Protein AF-A0A925C3E6-F1 (afdb_monomer_lite)

pLDDT: mean 90.76, std 9.63, range [39.56, 98.12]

Radius of gyration: 25.18 Å; chains: 1; bounding box: 61×28×69 Å

Sequence (143 aa):
MQRRRKWFQVGRPLSPKTSVVFGVLSFVLPVLAWCVVSYVPFVWHPQILITEAGSVDYLQPGMRMDKAAFVQAAAEAKDQQKAEPEGVPTNPIYLPAPHEVITAFYTAFTTPPQSRDGQWLHESLWHSIQIIFWGFFISSLIG

Foldseek 3Di:
DDPPPPLPDPPDDDDPVSVVVVVVCVVVVVLVVLQCQFPPLVNHQQWWQWCFCWPPPPDDHRDIDGPVVLVVQQVVCVVVVTTGTDTDRGHPPVSHRPVVVVVVLVCLQPPDDPDPPDDRPVRVVVVVVVVVVVVVVVVVVPD

Secondary structure (DSSP, 8-state):
-----GGG-TTSPPPHHHHHHHHHHHHHHHHHHHHHHHH-TTTS--EEEEEE-TT-TT--TT-EEEHHHHHHHHHHHHHTTPPPPEEEEE--TTS--HHHHHHHHHHHHHS--SSTTPPPHHHHHHHHHHHHHHHHHHHHHH-

Structure (mmCIF, N/CA/C/O backbone):
data_AF-A0A925C3E6-F1
#
_entry.id   AF-A0A925C3E6-F1
#
loop_
_atom_site.group_PDB
_atom_site.id
_atom_site.type_symbol
_atom_site.label_atom_id
_atom_site.label_alt_id
_atom_site.label_comp_id
_atom_site.label_asym_id
_atom_site.label_entity_id
_atom_site.label_seq_id
_atom_site.pdbx_PDB_ins_code
_atom_site.Cartn_x
_atom_site.Cartn_y
_atom_site.Cartn_z
_atom_site.occupancy
_atom_site.B_iso_or_equiv
_atom_site.auth_seq_id
_atom_site.auth_comp_id
_atom_site.auth_asym_id
_atom_site.auth_atom_id
_atom_site.pdbx_PDB_model_num
ATOM 1 N N . MET A 1 1 ? -25.732 7.168 -39.045 1.00 39.56 1 MET A N 1
ATOM 2 C CA . MET A 1 1 ? -24.362 6.975 -39.579 1.00 39.56 1 MET A CA 1
ATOM 3 C C . MET A 1 1 ? -23.485 6.299 -38.524 1.00 39.56 1 MET A C 1
ATOM 5 O O . MET A 1 1 ? -23.082 6.938 -37.561 1.00 39.56 1 MET A O 1
ATOM 9 N N . GLN A 1 2 ? -23.241 4.991 -38.653 1.00 50.66 2 GLN A N 1
ATOM 10 C CA . GLN A 1 2 ? -22.430 4.216 -37.703 1.00 50.66 2 GLN A CA 1
ATOM 11 C C . GLN A 1 2 ? -20.934 4.497 -37.908 1.00 50.66 2 GLN A C 1
ATOM 13 O O . GLN A 1 2 ? -20.291 3.948 -38.802 1.00 50.66 2 GLN A O 1
ATOM 18 N N . ARG A 1 3 ? -20.353 5.336 -37.049 1.00 56.94 3 ARG A N 1
ATOM 19 C CA . ARG A 1 3 ? -18.902 5.541 -36.964 1.00 56.94 3 ARG A CA 1
ATOM 20 C C . ARG A 1 3 ? -18.277 4.311 -36.287 1.00 56.94 3 ARG A C 1
ATOM 22 O O . ARG A 1 3 ? -18.024 4.336 -35.086 1.00 56.94 3 ARG A O 1
ATOM 29 N N . ARG A 1 4 ? -18.080 3.203 -37.022 1.00 58.12 4 ARG A N 1
ATOM 30 C CA . ARG A 1 4 ? -17.388 2.006 -36.497 1.00 58.12 4 ARG A CA 1
ATOM 31 C C . ARG A 1 4 ? -16.015 2.431 -35.959 1.00 58.12 4 ARG A C 1
ATOM 33 O O . ARG A 1 4 ? -15.148 2.852 -36.727 1.00 58.12 4 ARG A O 1
ATOM 40 N N . ARG A 1 5 ? -15.827 2.384 -34.635 1.00 61.81 5 ARG A N 1
ATOM 41 C CA . ARG A 1 5 ? -14.558 2.737 -33.980 1.00 61.81 5 ARG A CA 1
ATOM 42 C C . ARG A 1 5 ? -13.482 1.767 -34.470 1.00 61.81 5 ARG A C 1
ATOM 44 O O . ARG A 1 5 ? -13.571 0.569 -34.231 1.00 61.81 5 ARG A O 1
ATOM 51 N N . LYS A 1 6 ? -12.461 2.292 -35.153 1.00 66.00 6 LYS A N 1
ATOM 52 C CA . LYS A 1 6 ? -11.328 1.548 -35.745 1.00 66.00 6 LYS A CA 1
ATOM 53 C C . LYS A 1 6 ? -10.386 0.901 -34.705 1.00 66.00 6 LYS A C 1
ATOM 55 O O . LYS A 1 6 ? -9.245 0.611 -35.025 1.00 66.00 6 LYS A O 1
ATOM 60 N N . TRP A 1 7 ? -10.815 0.757 -33.452 1.00 65.94 7 TRP A N 1
ATOM 61 C CA . TRP A 1 7 ? -9.940 0.445 -32.316 1.00 65.94 7 TRP A CA 1
ATOM 62 C C . TRP A 1 7 ? -9.666 -1.055 -32.169 1.00 65.94 7 TRP A C 1
ATOM 64 O O . TRP A 1 7 ? -8.634 -1.422 -31.632 1.00 65.94 7 TRP A O 1
ATOM 74 N N . PHE A 1 8 ? -10.555 -1.903 -32.693 1.00 70.19 8 PHE A N 1
ATOM 75 C CA . PHE A 1 8 ? -10.468 -3.365 -32.592 1.00 70.19 8 PHE A CA 1
ATOM 76 C C . PHE A 1 8 ? -10.478 -4.041 -33.974 1.00 70.19 8 PHE A C 1
ATOM 78 O O . PHE A 1 8 ? -11.055 -5.110 -34.152 1.00 70.19 8 PHE A O 1
ATOM 85 N N . GLN A 1 9 ? -9.899 -3.393 -34.993 1.00 75.69 9 GLN A N 1
ATOM 86 C CA . GLN A 1 9 ? -9.725 -4.026 -36.305 1.00 75.69 9 GLN A CA 1
ATOM 87 C C . GLN A 1 9 ? -8.489 -4.928 -36.275 1.00 75.69 9 GLN A C 1
ATOM 89 O O . GLN A 1 9 ? -7.366 -4.438 -36.194 1.00 75.69 9 GLN A O 1
ATOM 94 N N . VAL A 1 10 ? -8.710 -6.241 -36.355 1.00 72.38 10 VAL A N 1
ATOM 95 C CA . VAL A 1 10 ? -7.643 -7.246 -36.444 1.00 72.38 10 VAL A CA 1
ATOM 96 C C . VAL A 1 10 ? -6.795 -6.980 -37.696 1.00 72.38 10 VAL A C 1
ATOM 98 O O . VAL A 1 10 ? -7.337 -6.767 -38.780 1.00 72.38 10 VAL A O 1
ATOM 101 N N . GLY A 1 11 ? -5.468 -6.952 -37.543 1.00 74.88 11 GLY A N 1
ATOM 102 C CA . GLY A 1 11 ? -4.523 -6.799 -38.657 1.00 74.88 11 GLY A CA 1
ATOM 103 C C . GLY A 1 11 ? -4.253 -5.364 -39.132 1.00 74.88 11 GLY A C 1
ATOM 104 O O . GLY A 1 11 ? -3.595 -5.191 -40.155 1.00 74.88 11 GLY A O 1
ATOM 105 N N . ARG A 1 12 ? -4.723 -4.321 -38.427 1.00 74.31 12 ARG A N 1
ATOM 106 C CA . ARG A 1 12 ? -4.346 -2.923 -38.718 1.00 74.31 12 ARG A CA 1
ATOM 107 C C . ARG A 1 12 ? -3.615 -2.277 -37.540 1.00 74.31 12 ARG A C 1
ATOM 109 O O . ARG A 1 12 ? -4.076 -2.425 -36.409 1.00 74.31 12 ARG A O 1
ATOM 116 N N . PRO A 1 13 ? -2.526 -1.522 -37.782 1.00 76.06 13 PRO A N 1
ATOM 117 C CA . PRO A 1 13 ? -1.856 -0.789 -36.717 1.00 76.06 13 PRO A CA 1
ATOM 118 C C . PRO A 1 13 ? -2.801 0.262 -36.122 1.00 76.06 13 PRO A C 1
ATOM 120 O O . PRO A 1 13 ? -3.554 0.933 -36.837 1.00 76.06 13 PRO A O 1
ATOM 123 N N . LEU A 1 14 ? -2.766 0.397 -34.795 1.00 80.19 14 LEU A N 1
ATOM 124 C CA . LEU A 1 14 ? -3.487 1.450 -34.087 1.00 80.19 14 LEU A CA 1
ATOM 125 C C . LEU A 1 14 ? -2.947 2.820 -34.511 1.00 80.19 14 LEU A C 1
ATOM 127 O O . LEU A 1 14 ? -1.762 2.980 -34.796 1.00 80.19 14 LEU A O 1
ATOM 131 N N . SER A 1 15 ? -3.811 3.838 -34.523 1.00 84.69 15 SER A N 1
ATOM 132 C CA . SER A 1 15 ? -3.325 5.207 -34.720 1.00 84.69 15 SER A CA 1
ATOM 133 C C . SER A 1 15 ? -2.385 5.600 -33.565 1.00 84.69 15 SER A C 1
ATOM 135 O O . SER A 1 15 ? -2.642 5.168 -32.436 1.00 84.69 15 SER A O 1
ATOM 137 N N . PRO A 1 16 ? -1.358 6.446 -33.782 1.00 85.50 16 PRO A N 1
ATOM 138 C CA . PRO A 1 16 ? -0.391 6.802 -32.737 1.00 85.50 16 PRO A CA 1
ATOM 139 C C . PRO A 1 16 ? -1.046 7.292 -31.437 1.00 85.50 16 PRO A C 1
ATOM 141 O O . PRO A 1 16 ? -0.693 6.851 -30.348 1.00 85.50 16 PRO A O 1
ATOM 144 N N . LYS A 1 17 ? -2.094 8.121 -31.549 1.00 87.31 17 LYS A N 1
ATOM 145 C CA . LYS A 1 17 ? -2.867 8.617 -30.397 1.00 87.31 17 LYS A CA 1
ATOM 146 C C . LYS A 1 17 ? -3.561 7.487 -29.632 1.00 87.31 17 LYS A C 1
ATOM 148 O O . LYS A 1 17 ? -3.565 7.476 -28.409 1.00 87.31 17 LYS A O 1
ATOM 153 N N . THR A 1 18 ? -4.149 6.533 -30.353 1.00 87.38 18 THR A N 1
ATOM 154 C CA . THR A 1 18 ? -4.835 5.378 -29.760 1.00 87.38 18 THR A CA 1
ATOM 155 C C . THR A 1 18 ? -3.844 4.443 -29.070 1.00 87.38 18 THR A C 1
ATOM 157 O O . THR A 1 18 ? -4.129 3.982 -27.971 1.00 87.38 18 THR A O 1
ATOM 160 N N . SER A 1 19 ? -2.673 4.215 -29.671 1.00 87.50 19 SER A N 1
ATOM 161 C CA . SER A 1 19 ? -1.615 3.395 -29.071 1.00 87.50 19 SER A CA 1
ATOM 162 C C . SER A 1 19 ? -1.122 3.976 -27.746 1.00 87.50 19 SER A C 1
ATOM 164 O O . SER A 1 19 ? -0.992 3.237 -26.778 1.00 87.50 19 SER A O 1
ATOM 166 N N . VAL A 1 20 ? -0.907 5.296 -27.675 1.00 93.06 20 VAL A N 1
ATOM 167 C CA . VAL A 1 20 ? -0.523 5.968 -26.422 1.00 93.06 20 VAL A CA 1
ATOM 168 C C . VAL A 1 20 ? -1.617 5.827 -25.366 1.00 93.06 20 VAL A C 1
ATOM 170 O O . VAL A 1 20 ? -1.317 5.482 -24.231 1.00 93.06 20 VAL A O 1
ATOM 173 N N . VAL A 1 21 ? -2.888 6.030 -25.731 1.00 93.44 21 VAL A N 1
ATOM 174 C CA . VAL A 1 21 ? -4.011 5.873 -24.790 1.00 93.44 21 VAL A CA 1
ATOM 175 C C . VAL A 1 21 ? -4.075 4.453 -24.228 1.00 93.44 21 VAL A C 1
ATOM 177 O O . VAL A 1 21 ? -4.186 4.294 -23.017 1.00 93.44 21 VAL A O 1
ATOM 180 N N . PHE A 1 22 ? -3.975 3.424 -25.074 1.00 92.31 22 PHE A N 1
ATOM 181 C CA . PHE A 1 22 ? -3.961 2.038 -24.599 1.00 92.31 22 PHE A CA 1
ATOM 182 C C . PHE A 1 22 ? -2.725 1.722 -23.755 1.00 92.31 22 PHE A C 1
ATOM 184 O O . PHE A 1 22 ? -2.860 1.027 -22.753 1.00 92.31 22 PHE A O 1
ATOM 191 N N . GLY A 1 23 ? -1.561 2.276 -24.108 1.00 93.44 23 GLY A N 1
ATOM 192 C CA . GLY A 1 23 ? -0.347 2.158 -23.304 1.00 93.44 23 GLY A CA 1
ATOM 193 C C . GLY A 1 23 ? -0.497 2.795 -21.923 1.00 93.44 23 GLY A C 1
ATOM 194 O O . GLY A 1 23 ? -0.143 2.184 -20.929 1.00 93.44 23 GLY A O 1
ATOM 195 N N . VAL A 1 24 ? -1.086 3.986 -21.813 1.00 97.06 24 VAL A N 1
ATOM 196 C CA . VAL A 1 24 ? -1.349 4.604 -20.501 1.00 97.06 24 VAL A CA 1
ATOM 197 C C . VAL A 1 24 ? -2.374 3.784 -19.714 1.00 97.06 24 VAL A C 1
ATOM 199 O O . VAL A 1 24 ? -2.157 3.475 -18.542 1.00 97.06 24 VAL A O 1
ATOM 202 N N . LEU A 1 25 ? -3.474 3.381 -20.355 1.00 96.56 25 LEU A N 1
ATOM 203 C CA . LEU A 1 25 ? -4.524 2.596 -19.704 1.00 96.56 25 LEU A CA 1
ATOM 204 C C . LEU A 1 25 ? -4.0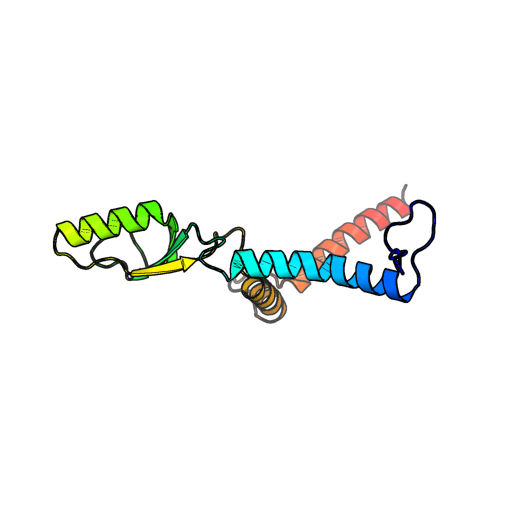30 1.229 -19.217 1.00 96.56 25 LEU A C 1
ATOM 206 O O . LEU A 1 25 ? -4.524 0.769 -18.191 1.00 96.56 25 LEU A O 1
ATOM 210 N N . SER A 1 26 ? -3.051 0.597 -19.876 1.00 96.00 26 SER A N 1
ATOM 211 C CA . SER A 1 26 ? -2.516 -0.695 -19.423 1.00 96.00 26 SER A CA 1
ATOM 212 C C . SER A 1 26 ? -1.783 -0.617 -18.086 1.00 96.00 26 SER A C 1
ATOM 214 O O . SER A 1 26 ? -1.690 -1.631 -17.408 1.00 96.00 26 SER A O 1
ATOM 216 N N . PHE A 1 27 ? -1.297 0.562 -17.685 1.00 96.25 27 PHE A N 1
ATOM 217 C CA . PHE A 1 27 ? -0.705 0.780 -16.360 1.00 96.25 27 PHE A CA 1
ATOM 218 C C . PHE A 1 27 ? -1.701 1.401 -15.378 1.00 96.25 27 PHE A C 1
ATOM 220 O O . PHE A 1 27 ? -1.762 0.999 -14.219 1.00 96.25 27 PHE A O 1
ATOM 227 N N . VAL A 1 28 ? -2.521 2.350 -15.840 1.00 97.81 28 VAL A N 1
ATOM 228 C CA . VAL A 1 28 ? -3.483 3.051 -14.977 1.00 97.81 28 VAL A CA 1
ATOM 229 C C . VAL A 1 28 ? -4.608 2.126 -14.516 1.00 97.81 28 VAL A C 1
ATOM 231 O O . VAL A 1 28 ? -4.967 2.161 -13.343 1.00 97.81 28 VAL A O 1
ATOM 234 N N . LEU A 1 29 ? -5.164 1.281 -15.392 1.00 97.62 29 LEU A N 1
ATOM 235 C CA . LEU A 1 29 ? -6.289 0.414 -15.024 1.00 97.62 29 LEU A CA 1
ATOM 236 C C . LEU A 1 29 ? -5.931 -0.603 -13.925 1.00 97.62 29 LEU A C 1
ATOM 238 O O . LEU A 1 29 ? -6.709 -0.699 -12.976 1.00 97.62 29 LEU A O 1
ATOM 242 N N . PRO A 1 30 ? -4.784 -1.313 -13.970 1.00 97.31 30 PRO A N 1
ATOM 243 C CA . PRO A 1 30 ? -4.366 -2.165 -12.857 1.00 97.31 30 PRO A CA 1
ATOM 244 C C . PRO A 1 30 ? -4.204 -1.408 -11.535 1.00 97.31 30 PRO A C 1
ATOM 246 O O . PRO A 1 30 ? -4.669 -1.886 -10.504 1.00 97.31 30 PRO A O 1
ATOM 249 N N . VAL A 1 31 ? -3.606 -0.209 -11.557 1.00 96.62 31 VAL A N 1
ATOM 250 C CA . VAL A 1 31 ? -3.448 0.616 -10.345 1.00 96.62 31 VAL A CA 1
ATOM 251 C C . VAL A 1 31 ? -4.805 1.055 -9.804 1.00 96.62 31 VAL A C 1
ATOM 253 O O . VAL A 1 31 ? -5.037 0.970 -8.605 1.00 96.62 31 VAL A O 1
ATOM 256 N N . LEU A 1 32 ? -5.731 1.470 -10.671 1.00 97.56 32 LEU A N 1
ATOM 257 C CA . LEU A 1 32 ? -7.089 1.819 -10.256 1.00 97.56 32 LEU A CA 1
ATOM 258 C C . LEU A 1 32 ? -7.826 0.620 -9.657 1.00 97.56 32 LEU A C 1
ATOM 260 O O . LEU A 1 32 ? -8.483 0.775 -8.633 1.00 97.56 32 LEU A O 1
ATOM 264 N N . ALA A 1 33 ? -7.700 -0.566 -10.253 1.00 97.25 33 ALA A N 1
ATOM 265 C CA . ALA A 1 33 ? -8.283 -1.784 -9.700 1.00 97.25 33 ALA A CA 1
ATOM 266 C C . ALA A 1 33 ? -7.713 -2.093 -8.307 1.00 97.25 33 ALA A C 1
ATOM 268 O O . ALA A 1 33 ? -8.476 -2.373 -7.384 1.00 97.25 33 ALA A O 1
ATOM 269 N N . TRP A 1 34 ? -6.396 -1.961 -8.130 1.00 97.38 34 TRP A N 1
ATOM 270 C CA . TRP A 1 34 ? -5.755 -2.110 -6.824 1.00 97.38 34 TRP A CA 1
ATOM 271 C C . TRP A 1 34 ? -6.249 -1.058 -5.821 1.00 97.38 34 TRP A C 1
ATOM 273 O O . TRP A 1 34 ? -6.637 -1.417 -4.715 1.00 97.38 34 TRP A O 1
ATOM 283 N N . CYS A 1 35 ? -6.356 0.215 -6.213 1.00 96.75 35 CYS A N 1
ATOM 284 C CA . CYS A 1 35 ? -6.948 1.261 -5.375 1.00 96.75 35 CYS A CA 1
ATOM 285 C C . CYS A 1 35 ? -8.385 0.923 -4.951 1.00 96.75 35 CYS A C 1
ATOM 287 O O . CYS A 1 35 ? -8.736 1.115 -3.791 1.00 96.75 35 CYS A O 1
ATOM 289 N N . VAL A 1 36 ? -9.216 0.412 -5.865 1.00 96.69 36 VAL A N 1
ATOM 290 C CA . VAL A 1 36 ? -10.594 0.014 -5.544 1.00 96.69 36 VAL A CA 1
ATOM 291 C C . VAL A 1 36 ? -10.593 -1.098 -4.498 1.00 96.69 36 VAL A C 1
ATOM 293 O O . VAL A 1 36 ? -11.266 -0.968 -3.483 1.00 96.69 36 VAL A O 1
ATOM 296 N N . VAL A 1 37 ? -9.805 -2.154 -4.695 1.00 96.12 37 VAL A N 1
ATOM 297 C CA . VAL A 1 37 ? -9.709 -3.255 -3.723 1.00 96.12 37 VAL A CA 1
ATOM 298 C C . VAL A 1 37 ? -9.154 -2.772 -2.377 1.00 96.12 37 VAL A C 1
ATOM 300 O O . VAL A 1 37 ? -9.602 -3.236 -1.339 1.00 96.12 37 VAL A O 1
ATOM 303 N N . SER A 1 38 ? -8.219 -1.821 -2.369 1.00 95.69 38 SER A N 1
ATOM 304 C CA . SER A 1 38 ? -7.539 -1.396 -1.143 1.00 95.69 38 SER A CA 1
ATOM 305 C C . SER A 1 38 ? -8.222 -0.285 -0.347 1.00 95.69 38 SER A C 1
ATOM 307 O O . SER A 1 38 ? -7.896 -0.142 0.828 1.00 95.69 38 SER A O 1
ATOM 309 N N . TYR A 1 39 ? -9.095 0.526 -0.948 1.00 94.88 39 TYR A N 1
ATOM 310 C CA . TYR A 1 39 ? -9.706 1.688 -0.278 1.00 94.88 39 TYR A CA 1
ATOM 311 C C . TYR A 1 39 ? -11.223 1.621 -0.171 1.00 94.88 39 TYR A C 1
ATOM 313 O O . TYR A 1 39 ? -11.830 2.530 0.394 1.00 94.88 39 TYR A O 1
ATOM 321 N N . VAL A 1 40 ? -11.852 0.601 -0.754 1.00 94.69 40 VAL A N 1
ATOM 322 C CA . VAL A 1 40 ? -13.306 0.500 -0.818 1.00 94.69 40 VAL A CA 1
ATOM 323 C C . VAL A 1 40 ? -13.774 -0.678 0.043 1.00 94.69 40 VAL A C 1
ATOM 325 O O . VAL A 1 40 ? -13.781 -1.818 -0.427 1.00 94.69 40 VAL A O 1
ATOM 328 N N . PRO A 1 41 ? -14.240 -0.427 1.286 1.00 87.25 41 PRO A N 1
ATOM 329 C CA . PRO A 1 41 ? -14.550 -1.486 2.247 1.00 87.25 41 PRO A CA 1
ATOM 330 C C . PRO A 1 41 ? -15.617 -2.480 1.814 1.00 87.25 41 PRO A C 1
ATOM 332 O O . PRO A 1 41 ? -15.606 -3.629 2.251 1.00 87.25 41 PRO A O 1
ATOM 335 N N . PHE A 1 42 ? -16.553 -2.045 0.969 1.00 90.38 42 PHE A N 1
ATOM 336 C CA . PHE A 1 42 ? -17.602 -2.919 0.453 1.00 90.38 42 PHE A CA 1
ATOM 337 C C . PHE A 1 42 ? -17.104 -3.856 -0.653 1.00 90.38 42 PHE A C 1
ATOM 339 O O . PHE A 1 42 ? -17.751 -4.866 -0.912 1.00 90.38 42 PHE A O 1
ATOM 346 N N . VAL A 1 43 ? -15.986 -3.524 -1.311 1.00 93.94 43 VAL A N 1
ATOM 347 C CA . VAL A 1 43 ? -15.363 -4.389 -2.320 1.00 93.94 43 VAL A CA 1
ATOM 348 C C . VAL A 1 43 ? -14.500 -5.432 -1.628 1.00 93.94 43 VAL A C 1
ATOM 350 O O . VAL A 1 43 ? -14.640 -6.620 -1.913 1.00 93.94 43 VAL A O 1
ATOM 353 N N . TRP A 1 44 ? -13.613 -4.999 -0.727 1.00 93.44 44 TRP A N 1
ATOM 354 C CA . TRP A 1 44 ? -12.664 -5.901 -0.085 1.00 93.44 44 TRP A CA 1
ATOM 355 C C . TRP A 1 44 ? -12.066 -5.313 1.194 1.00 93.44 44 TRP A C 1
ATOM 357 O O . TRP A 1 44 ? -11.200 -4.461 1.124 1.00 93.44 44 TRP A O 1
ATOM 367 N N . HIS A 1 45 ? -12.469 -5.829 2.356 1.00 94.31 45 HIS A N 1
ATOM 368 C CA . HIS A 1 45 ? -11.727 -5.737 3.623 1.00 94.31 45 HIS A CA 1
ATOM 369 C C . HIS A 1 45 ? -12.125 -6.935 4.500 1.00 94.31 45 HIS A C 1
ATOM 371 O O . HIS A 1 45 ? -13.079 -6.844 5.283 1.00 94.31 45 HIS A O 1
ATOM 377 N N . PRO A 1 46 ? -11.467 -8.098 4.324 1.00 95.25 46 PRO A N 1
ATOM 378 C CA . PRO A 1 46 ? -11.813 -9.319 5.051 1.00 95.25 46 PRO A CA 1
ATOM 379 C C . PRO A 1 46 ? -11.337 -9.300 6.507 1.00 95.25 46 PRO A C 1
ATOM 381 O O . PRO A 1 46 ? -11.835 -10.080 7.315 1.00 95.25 46 PRO A O 1
ATOM 384 N N . GLN A 1 47 ? -10.395 -8.417 6.846 1.00 96.44 47 GLN A N 1
ATOM 385 C CA . GLN A 1 47 ? -9.783 -8.339 8.166 1.00 96.44 47 GLN A CA 1
ATOM 386 C C . GLN A 1 47 ? -10.168 -7.052 8.894 1.00 96.44 47 GLN A C 1
ATOM 388 O O . GLN A 1 47 ? -10.564 -6.055 8.287 1.00 96.44 47 GLN A O 1
ATOM 393 N N . ILE A 1 48 ? -10.032 -7.088 10.213 1.00 96.00 48 ILE A N 1
ATOM 394 C CA . ILE A 1 48 ? -10.180 -5.961 11.125 1.00 96.00 48 ILE A CA 1
ATOM 395 C C . ILE A 1 48 ? -8.826 -5.737 11.795 1.00 96.00 48 ILE A C 1
ATOM 397 O O . ILE A 1 48 ? -8.234 -6.677 12.331 1.00 96.00 48 ILE A O 1
ATOM 401 N N . LEU A 1 49 ? -8.333 -4.500 11.736 1.00 95.88 49 LEU A N 1
ATOM 402 C CA . LEU A 1 49 ? -7.205 -4.046 12.538 1.00 95.88 49 LEU A CA 1
ATOM 403 C C . LEU A 1 49 ? -7.740 -3.620 13.900 1.00 95.88 49 LEU A C 1
ATOM 405 O O . LEU A 1 49 ? -8.573 -2.718 13.974 1.00 95.88 49 LEU A O 1
ATOM 409 N N . ILE A 1 50 ? -7.263 -4.260 14.957 1.00 96.31 50 ILE A N 1
ATOM 410 C CA . ILE A 1 50 ? -7.718 -3.997 16.320 1.00 96.31 50 ILE A CA 1
ATOM 411 C C . ILE A 1 50 ? -7.120 -2.674 16.796 1.00 96.31 50 ILE A C 1
ATOM 413 O O . ILE A 1 50 ? -5.898 -2.503 16.773 1.00 96.31 50 ILE A O 1
ATOM 417 N N . THR A 1 51 ? -7.975 -1.747 17.221 1.00 95.19 51 THR A N 1
ATOM 418 C CA . THR A 1 51 ? -7.573 -0.470 17.829 1.00 95.19 51 THR A CA 1
ATOM 419 C C . THR A 1 51 ? -7.598 -0.568 19.345 1.00 95.19 51 THR A C 1
ATOM 421 O O . THR A 1 51 ? -6.631 -0.167 19.988 1.00 95.19 51 THR A O 1
ATOM 424 N N . GLU A 1 52 ? -8.640 -1.187 19.904 1.00 93.50 52 GLU A N 1
ATOM 425 C CA . GLU A 1 52 ? -8.776 -1.428 21.340 1.00 93.50 52 GLU A CA 1
ATOM 426 C C . GLU A 1 52 ? -9.222 -2.868 21.603 1.00 93.50 52 GLU A C 1
ATOM 428 O O . GLU A 1 52 ? -10.138 -3.384 20.965 1.00 93.50 52 GLU A O 1
ATOM 433 N N . ALA A 1 53 ? -8.565 -3.537 22.551 1.00 89.06 53 ALA A N 1
ATOM 434 C CA . ALA A 1 53 ? -8.851 -4.936 22.877 1.00 89.06 53 ALA A CA 1
ATOM 435 C C . ALA A 1 53 ? -10.142 -5.122 23.696 1.00 89.06 53 ALA A C 1
ATOM 437 O O . ALA A 1 53 ? -10.706 -6.217 23.728 1.00 89.06 53 ALA A O 1
ATOM 438 N N . GLY A 1 54 ? -10.615 -4.063 24.364 1.00 89.00 54 GLY A N 1
ATOM 439 C CA . GLY A 1 54 ? -11.754 -4.134 25.273 1.00 89.00 54 GLY A CA 1
ATOM 440 C C . GLY A 1 54 ? -11.514 -5.146 26.398 1.00 89.00 54 GLY A C 1
ATOM 441 O O . GLY A 1 54 ? -10.492 -5.106 27.080 1.00 89.00 54 GLY A O 1
ATOM 442 N N . SER A 1 55 ? -12.470 -6.053 26.589 1.00 84.62 55 SER A N 1
ATOM 443 C CA . SER A 1 55 ? -12.434 -7.109 27.613 1.00 84.62 55 SER A CA 1
ATOM 444 C C . SER A 1 55 ? -11.939 -8.474 27.116 1.00 84.62 55 SER A C 1
ATOM 446 O O . SER A 1 55 ? -12.071 -9.470 27.830 1.00 84.62 55 SER A O 1
ATOM 448 N N . VAL A 1 56 ? -11.415 -8.540 25.888 1.00 86.81 56 VAL A N 1
ATOM 449 C CA . VAL A 1 56 ? -11.009 -9.794 25.246 1.00 86.81 56 VAL A CA 1
ATOM 450 C C . VAL A 1 56 ? -9.492 -9.972 25.349 1.00 86.81 56 VAL A C 1
ATOM 452 O O . VAL A 1 56 ? -8.732 -9.349 24.613 1.00 86.81 56 VAL A O 1
ATOM 455 N N . ASP A 1 57 ? -9.052 -10.867 26.236 1.00 86.81 57 ASP A N 1
ATOM 456 C CA . ASP A 1 57 ? -7.643 -10.990 26.657 1.00 86.81 57 ASP A CA 1
ATOM 457 C C . ASP A 1 57 ? -6.654 -11.366 25.540 1.00 86.81 57 ASP A C 1
ATOM 459 O O . ASP A 1 57 ? -5.465 -11.058 25.621 1.00 86.81 57 ASP A O 1
ATOM 463 N N . TYR A 1 58 ? -7.117 -12.061 24.498 1.00 89.38 58 TYR A N 1
ATOM 464 C CA . TYR A 1 58 ? -6.259 -12.496 23.391 1.00 89.38 58 TYR A CA 1
ATOM 465 C C . TYR A 1 58 ? -6.141 -11.458 22.265 1.00 89.38 58 TYR A C 1
ATOM 467 O O . TYR A 1 58 ? -5.354 -11.659 21.337 1.00 89.38 58 TYR A O 1
ATOM 475 N N . LEU A 1 59 ? -6.913 -10.368 22.316 1.00 93.00 59 LEU A N 1
ATOM 476 C CA . LEU A 1 59 ? -6.833 -9.285 21.342 1.00 93.00 59 LEU A CA 1
ATOM 477 C C . LEU A 1 59 ? -5.805 -8.252 21.802 1.00 93.00 59 LEU A C 1
ATOM 479 O O . LEU A 1 59 ? -5.742 -7.896 22.975 1.00 93.00 59 LEU A O 1
ATOM 483 N N . GLN A 1 60 ? -5.002 -7.743 20.870 1.00 93.94 60 GLN A N 1
ATOM 484 C CA . GLN A 1 60 ? -4.051 -6.667 21.143 1.00 93.94 60 GLN A CA 1
ATOM 485 C C . GLN A 1 60 ? -4.155 -5.581 20.070 1.00 93.94 60 GLN A C 1
ATOM 487 O O . GLN A 1 60 ? -4.359 -5.906 18.893 1.00 93.94 60 GLN A O 1
ATOM 492 N N . PRO A 1 61 ? -3.974 -4.300 20.438 1.00 94.62 61 PRO A N 1
ATOM 493 C CA . PRO A 1 61 ? -3.883 -3.220 19.465 1.00 94.62 61 PRO A CA 1
ATOM 494 C C . PRO A 1 61 ? -2.823 -3.511 18.395 1.00 94.62 61 PRO A C 1
ATOM 496 O O . PRO A 1 61 ? -1.714 -3.952 18.696 1.00 94.62 61 PRO A O 1
ATOM 499 N N . GLY A 1 62 ? -3.168 -3.279 17.129 1.00 92.94 62 GLY A N 1
ATOM 500 C CA . GLY A 1 62 ? -2.296 -3.539 15.980 1.00 92.94 62 GLY A CA 1
ATOM 501 C C . GLY A 1 62 ? -2.350 -4.970 15.434 1.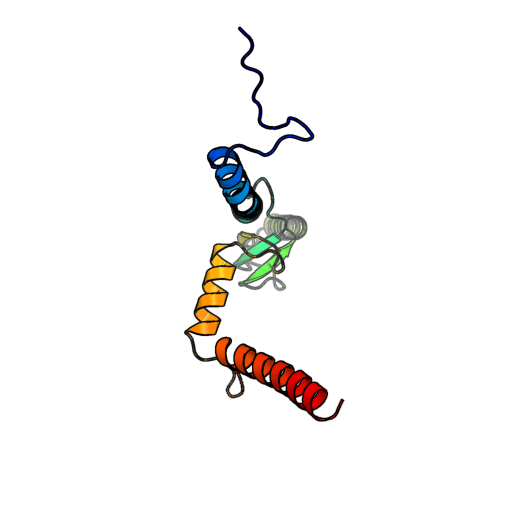00 92.94 62 GLY A C 1
ATOM 502 O O . GLY A 1 62 ? -1.805 -5.228 14.356 1.00 92.94 62 GLY A O 1
ATOM 503 N N . MET A 1 63 ? -3.039 -5.897 16.106 1.00 94.25 63 MET A N 1
ATOM 504 C CA . MET A 1 63 ? -3.318 -7.213 15.532 1.00 94.25 63 MET A CA 1
ATOM 505 C C . MET A 1 63 ? -4.339 -7.109 14.398 1.00 94.25 63 MET A C 1
ATOM 507 O O . MET A 1 63 ? -5.253 -6.285 14.424 1.00 94.25 63 MET A O 1
ATOM 511 N N . ARG A 1 64 ? -4.195 -7.984 13.400 1.00 94.50 64 ARG A N 1
ATOM 512 C CA . ARG A 1 64 ? -5.189 -8.187 12.342 1.00 94.50 64 ARG A CA 1
ATOM 513 C C . ARG A 1 64 ? -5.900 -9.508 12.587 1.00 94.50 64 ARG A C 1
ATOM 515 O O . ARG A 1 64 ? -5.240 -10.518 12.816 1.00 94.50 64 ARG A O 1
ATOM 522 N N . MET A 1 65 ? -7.223 -9.502 12.508 1.00 94.69 65 MET A N 1
ATOM 523 C CA . MET A 1 65 ? -8.054 -10.696 12.669 1.00 94.69 65 MET A CA 1
ATOM 524 C C . MET A 1 65 ? -9.137 -10.732 11.592 1.00 94.69 65 MET A C 1
ATOM 526 O O . MET A 1 65 ? -9.544 -9.688 11.087 1.00 94.69 65 MET A O 1
ATOM 530 N N . ASP A 1 66 ? -9.618 -11.920 11.231 1.00 95.25 66 ASP A N 1
ATOM 531 C CA . ASP A 1 66 ? -10.737 -12.047 10.301 1.00 95.25 66 ASP A CA 1
ATOM 532 C C . ASP A 1 66 ? -12.001 -11.377 10.847 1.00 95.25 66 ASP A C 1
ATOM 534 O O . ASP A 1 66 ? -12.375 -11.530 12.012 1.00 95.25 66 ASP A O 1
ATOM 538 N N . LYS A 1 67 ? -12.702 -10.657 9.971 1.00 94.38 67 LYS A N 1
ATOM 539 C CA . LYS A 1 67 ? -13.895 -9.879 10.320 1.00 94.38 67 LYS A CA 1
ATOM 540 C C . LYS A 1 67 ? -14.992 -10.731 10.956 1.00 94.38 67 LYS A C 1
ATOM 54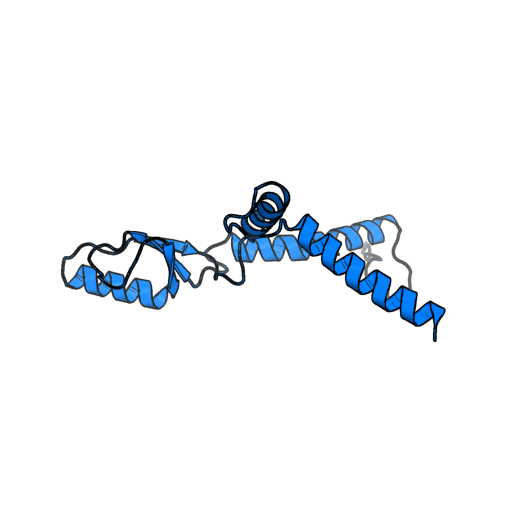2 O O . LYS A 1 67 ? -15.663 -10.265 11.869 1.00 94.38 67 LYS A O 1
ATOM 547 N N . ALA A 1 68 ? -15.173 -11.969 10.498 1.00 94.94 68 ALA A N 1
ATOM 548 C CA . ALA A 1 68 ? -16.167 -12.876 11.068 1.00 94.94 68 ALA A CA 1
ATOM 549 C C . ALA A 1 68 ? -15.833 -13.256 12.520 1.00 94.94 68 ALA A C 1
ATOM 551 O O . ALA A 1 68 ? -16.712 -13.205 13.376 1.00 94.94 68 ALA A O 1
ATOM 552 N N . ALA A 1 69 ? -14.563 -13.560 12.804 1.00 94.50 69 ALA A N 1
ATOM 553 C CA . ALA A 1 69 ? -14.096 -13.857 14.156 1.00 94.50 69 ALA A CA 1
ATOM 554 C C . ALA A 1 69 ? -14.203 -12.624 15.069 1.00 94.50 69 ALA A C 1
ATOM 556 O O . ALA A 1 69 ? -14.651 -12.738 16.205 1.00 94.50 69 ALA A O 1
ATOM 557 N N . PHE A 1 70 ? -13.892 -11.430 14.551 1.00 95.44 70 PHE A N 1
ATOM 558 C CA . PHE A 1 70 ? -14.069 -10.175 15.288 1.00 95.44 70 PHE A CA 1
ATOM 559 C C . PHE A 1 70 ? -15.526 -9.927 15.691 1.00 95.44 70 PHE A C 1
ATOM 561 O O . PHE A 1 70 ? -15.800 -9.598 16.840 1.00 95.44 70 PHE A O 1
ATOM 568 N N . VAL A 1 71 ? -16.471 -10.122 14.766 1.00 94.44 71 VAL A N 1
ATOM 569 C CA . VAL A 1 71 ? -17.905 -9.950 15.046 1.00 94.44 71 VAL A CA 1
ATOM 570 C C . VAL A 1 71 ? -18.395 -10.942 16.104 1.00 94.44 71 VAL A C 1
ATOM 572 O O . VAL A 1 71 ? -19.206 -10.567 16.946 1.00 94.44 71 VAL A O 1
ATOM 575 N N . GLN A 1 72 ? -17.893 -12.179 16.094 1.00 93.94 72 GLN A N 1
ATOM 576 C CA . GLN A 1 72 ? -18.205 -13.170 17.129 1.00 93.94 72 GLN A CA 1
ATOM 577 C C . GLN A 1 72 ? -17.655 -12.748 18.495 1.00 93.94 72 GLN A C 1
ATOM 579 O O . GLN A 1 72 ? -18.414 -12.689 19.457 1.00 93.94 72 GLN A O 1
ATOM 584 N N . ALA A 1 73 ? -16.378 -12.361 18.565 1.00 92.12 73 ALA A N 1
ATOM 585 C CA . ALA A 1 73 ? -15.755 -11.895 19.804 1.00 92.12 73 ALA A CA 1
ATOM 586 C C . ALA A 1 73 ? -16.468 -10.663 20.391 1.00 92.12 73 ALA A C 1
ATOM 588 O O . ALA A 1 73 ? -16.678 -10.577 21.601 1.00 92.12 73 ALA A O 1
ATOM 589 N N . ALA A 1 74 ? -16.884 -9.723 19.536 1.00 92.94 74 ALA A N 1
ATOM 590 C CA . ALA A 1 74 ? -17.646 -8.553 19.958 1.00 92.94 74 ALA A CA 1
ATOM 591 C C . ALA A 1 74 ? -19.047 -8.922 20.473 1.00 92.94 74 ALA A C 1
ATOM 593 O O . ALA A 1 74 ? -19.474 -8.404 21.503 1.00 92.94 74 ALA A O 1
ATOM 594 N N . ALA A 1 75 ? -19.741 -9.852 19.808 1.00 93.75 75 ALA A N 1
ATOM 595 C CA . ALA A 1 75 ? -21.038 -10.347 20.267 1.00 93.75 75 ALA A CA 1
ATOM 596 C C . ALA A 1 75 ? -20.937 -11.046 21.633 1.00 93.75 75 ALA A C 1
ATOM 598 O O . ALA A 1 75 ? -21.733 -10.761 22.522 1.00 93.75 75 ALA A O 1
ATOM 599 N N . GLU A 1 76 ? -19.920 -11.883 21.843 1.00 92.00 76 GLU A N 1
ATOM 600 C CA . GLU A 1 76 ? -19.688 -12.554 23.128 1.00 92.00 76 GLU A CA 1
ATOM 601 C C . GLU A 1 76 ? -19.385 -11.563 24.262 1.00 92.00 76 GLU A C 1
ATOM 603 O O . GLU A 1 76 ? -19.909 -11.707 25.370 1.00 92.00 76 GLU A O 1
ATOM 608 N N . ALA A 1 77 ? -18.558 -10.545 24.000 1.00 91.06 77 ALA A N 1
ATOM 609 C CA . ALA A 1 77 ? -18.259 -9.495 24.974 1.00 91.06 77 ALA A CA 1
ATOM 610 C C . ALA A 1 77 ? -19.520 -8.697 25.342 1.00 91.06 77 ALA A C 1
ATOM 612 O O . ALA A 1 77 ? -19.765 -8.422 26.521 1.00 91.06 77 ALA A O 1
ATOM 613 N N . LYS A 1 78 ? -20.350 -8.395 24.340 1.00 92.12 78 LYS A N 1
ATOM 614 C CA . LYS A 1 78 ? -21.626 -7.700 24.508 1.00 92.12 78 LYS A CA 1
ATOM 615 C C . LYS A 1 78 ? -22.639 -8.513 25.311 1.00 92.12 78 LYS A C 1
ATOM 617 O O . LYS A 1 78 ? -23.265 -7.966 26.219 1.00 92.12 78 LYS A O 1
ATOM 622 N N . ASP A 1 79 ? -22.769 -9.808 25.029 1.00 92.75 79 ASP A N 1
ATOM 623 C CA . ASP A 1 79 ? -23.659 -10.718 25.763 1.00 92.75 79 ASP A CA 1
ATOM 624 C C . ASP A 1 79 ? -23.252 -10.837 27.239 1.00 92.75 79 ASP A C 1
ATOM 626 O O . ASP A 1 79 ? -24.099 -10.944 28.126 1.00 92.75 79 ASP A O 1
ATOM 630 N N . GLN A 1 80 ? -21.950 -10.745 27.517 1.00 92.06 80 GLN A N 1
ATOM 631 C CA . GLN A 1 80 ? -21.400 -10.711 28.874 1.00 92.06 80 GLN A CA 1
ATOM 632 C C . GLN A 1 80 ? -21.458 -9.321 29.531 1.00 92.06 80 GLN A C 1
ATOM 634 O O . GLN A 1 80 ? -20.986 -9.177 30.659 1.00 92.06 80 GLN A O 1
ATOM 639 N N . GLN A 1 81 ? -22.014 -8.307 28.855 1.00 90.25 81 GLN A N 1
ATOM 640 C CA . GLN A 1 81 ? -22.057 -6.909 29.306 1.00 90.25 81 GLN A CA 1
ATOM 641 C C . GLN A 1 81 ? -20.670 -6.337 29.648 1.00 90.25 81 GLN A C 1
ATOM 643 O O . GLN A 1 81 ? -20.526 -5.513 30.555 1.00 90.25 81 GLN A O 1
ATOM 648 N N . LYS A 1 82 ? -19.635 -6.790 28.938 1.00 90.38 82 LYS A N 1
ATOM 649 C CA . LYS A 1 82 ? -18.259 -6.312 29.091 1.00 90.38 82 LYS A CA 1
ATOM 650 C C . LYS A 1 82 ? -17.901 -5.322 27.980 1.00 90.38 82 LYS A C 1
ATOM 652 O O . LYS A 1 82 ? -18.656 -5.127 27.034 1.00 90.38 82 LYS A O 1
ATOM 657 N N . ALA A 1 83 ? -16.731 -4.693 28.101 1.00 90.50 83 ALA A N 1
ATOM 658 C CA . ALA A 1 83 ? -16.212 -3.789 27.079 1.00 90.50 83 ALA A CA 1
ATOM 659 C C . ALA A 1 83 ? -15.991 -4.537 25.751 1.00 90.50 83 ALA A C 1
ATOM 661 O O . ALA A 1 83 ? -15.219 -5.502 25.701 1.00 90.50 83 ALA A O 1
ATOM 662 N N . GLU A 1 84 ? -16.677 -4.094 24.699 1.00 92.38 84 GLU A N 1
ATOM 663 C CA . GLU A 1 84 ? -16.536 -4.618 23.340 1.00 92.38 84 GLU A CA 1
ATOM 664 C C . GLU A 1 84 ? -15.167 -4.212 22.755 1.00 92.38 84 GLU A C 1
ATOM 666 O O . GLU A 1 84 ? -14.671 -3.126 23.061 1.00 92.38 84 GLU A O 1
ATOM 671 N N . PRO A 1 85 ? -14.524 -5.066 21.942 1.00 94.06 85 PRO A N 1
ATOM 672 C CA . PRO A 1 85 ? -13.316 -4.687 21.223 1.00 94.06 85 PRO A CA 1
ATOM 673 C C . PRO A 1 85 ? -13.637 -3.706 20.088 1.00 94.06 85 PRO A C 1
ATOM 675 O O . PRO A 1 85 ? -14.677 -3.811 19.434 1.00 94.06 85 PRO A O 1
ATOM 678 N N . GLU A 1 86 ? -12.706 -2.798 19.796 1.00 95.06 86 GLU A N 1
ATOM 679 C CA . GLU A 1 86 ? -12.811 -1.844 18.691 1.00 95.06 86 GLU A CA 1
ATOM 680 C C . GLU A 1 86 ? -11.789 -2.149 17.593 1.00 95.06 86 GLU A C 1
ATOM 682 O O . GLU A 1 86 ? -10.665 -2.600 17.845 1.00 95.06 86 GLU A O 1
ATOM 687 N N . GLY A 1 87 ? -12.170 -1.888 16.344 1.00 94.94 87 GLY A N 1
ATOM 688 C CA . GLY A 1 87 ? -11.269 -2.064 15.218 1.00 94.94 87 GLY A CA 1
ATOM 689 C C . GLY A 1 87 ? -11.798 -1.500 13.908 1.00 94.94 87 GLY A C 1
ATOM 690 O O . GLY A 1 87 ? -12.980 -1.190 13.756 1.00 94.94 87 GLY A O 1
ATOM 691 N N . VAL A 1 88 ? -10.894 -1.380 12.938 1.00 95.19 88 VAL A N 1
ATOM 692 C CA . VAL A 1 88 ? -11.161 -0.765 11.633 1.00 95.19 88 VAL A CA 1
ATOM 693 C C . VAL A 1 88 ? -11.034 -1.815 10.525 1.00 95.19 88 VAL A C 1
ATOM 695 O O . VAL A 1 88 ? -10.062 -2.576 10.529 1.00 95.19 88 VAL A O 1
ATOM 698 N N . PRO A 1 89 ? -11.966 -1.874 9.552 1.00 95.00 89 PRO A N 1
ATOM 699 C CA . PRO A 1 89 ? -11.800 -2.691 8.352 1.00 95.00 89 PRO A CA 1
ATOM 700 C C . PRO A 1 89 ? -10.467 -2.407 7.668 1.00 95.00 89 PRO A C 1
ATOM 702 O O . PRO A 1 89 ? -10.131 -1.253 7.408 1.00 95.00 89 PRO A O 1
ATOM 705 N N . THR A 1 90 ? -9.704 -3.460 7.393 1.00 94.81 90 THR A N 1
ATOM 706 C CA . THR A 1 90 ? -8.356 -3.342 6.844 1.00 94.81 90 THR A CA 1
ATOM 707 C C . THR A 1 90 ? -8.084 -4.391 5.772 1.00 94.81 90 THR A C 1
ATOM 709 O O . THR A 1 90 ? -8.758 -5.424 5.663 1.00 94.81 90 THR A O 1
ATOM 712 N N . ASN A 1 91 ? -7.062 -4.115 4.969 1.00 94.94 91 ASN A N 1
ATOM 713 C CA . ASN A 1 91 ? -6.538 -5.067 4.009 1.00 94.94 91 ASN A CA 1
ATOM 714 C C . ASN A 1 91 ? -5.691 -6.140 4.703 1.00 94.94 91 ASN A C 1
ATOM 716 O O . ASN A 1 91 ? -5.060 -5.871 5.732 1.00 94.94 91 ASN A O 1
ATOM 720 N N . PRO A 1 92 ? -5.617 -7.350 4.125 1.00 94.00 92 PRO A N 1
ATOM 721 C CA . PRO A 1 92 ? -4.671 -8.344 4.594 1.00 94.00 92 PRO A CA 1
ATOM 722 C C . PRO A 1 92 ? -3.227 -7.881 4.387 1.00 94.00 92 PRO A C 1
ATOM 724 O O . PRO A 1 92 ? -2.927 -7.132 3.459 1.00 94.00 92 PRO A O 1
ATOM 727 N N . ILE A 1 93 ? -2.313 -8.386 5.219 1.00 92.81 93 ILE A N 1
ATOM 728 C CA . ILE A 1 93 ? -0.902 -7.957 5.227 1.00 92.81 93 ILE A CA 1
ATOM 729 C C . ILE A 1 93 ? -0.178 -8.162 3.884 1.00 92.81 93 ILE A C 1
ATOM 731 O O . ILE A 1 93 ? 0.753 -7.432 3.568 1.00 92.81 93 ILE A O 1
ATOM 735 N N . TYR A 1 94 ? -0.613 -9.136 3.082 1.00 92.19 94 TYR A N 1
ATOM 736 C CA . TYR A 1 94 ? -0.047 -9.428 1.762 1.00 92.19 94 TYR A CA 1
ATOM 737 C C . TYR A 1 94 ? -0.620 -8.551 0.635 1.00 92.19 94 TYR A C 1
ATOM 739 O O . TYR A 1 94 ? -0.126 -8.619 -0.488 1.00 92.19 94 TYR A O 1
ATOM 747 N N . LEU A 1 95 ? -1.658 -7.749 0.904 1.00 95.25 95 LEU A N 1
ATOM 748 C CA . LEU A 1 95 ? -2.240 -6.801 -0.051 1.00 95.25 95 LEU A CA 1
ATOM 749 C C . LEU A 1 95 ? -2.373 -5.405 0.585 1.00 95.25 95 LEU A C 1
ATOM 751 O O . LEU A 1 95 ? -3.488 -4.896 0.723 1.00 95.25 95 LEU A O 1
ATOM 755 N N . PRO A 1 96 ? -1.255 -4.780 0.992 1.00 95.12 96 PRO A N 1
ATOM 756 C CA . PRO A 1 96 ? -1.273 -3.430 1.545 1.00 95.12 96 PRO A CA 1
ATOM 757 C C . PRO A 1 96 ? -1.837 -2.423 0.538 1.00 95.12 96 PRO A C 1
ATOM 759 O O . PRO A 1 96 ? -1.859 -2.653 -0.680 1.00 95.12 96 PRO A O 1
ATOM 762 N N . ALA A 1 97 ? -2.294 -1.284 1.045 1.00 95.94 97 ALA A N 1
ATOM 763 C CA . ALA A 1 97 ? -2.787 -0.220 0.189 1.00 95.94 97 ALA A CA 1
ATOM 764 C C . ALA A 1 97 ? -1.638 0.424 -0.616 1.00 95.94 97 ALA A C 1
ATOM 766 O O . ALA A 1 97 ? -0.507 0.499 -0.130 1.00 95.94 97 ALA A O 1
ATOM 767 N N . PRO A 1 98 ? -1.905 0.962 -1.822 1.00 96.38 98 PRO A N 1
ATOM 768 C CA . PRO A 1 98 ? -0.867 1.558 -2.666 1.00 96.38 98 PRO A CA 1
ATOM 769 C C . PRO A 1 98 ? 0.007 2.603 -1.957 1.00 96.38 98 PRO A C 1
ATOM 771 O O . PRO A 1 98 ? 1.221 2.633 -2.148 1.00 96.38 98 PRO A O 1
ATOM 774 N N . HIS A 1 99 ? -0.588 3.448 -1.108 1.00 96.19 99 HIS A N 1
ATOM 775 C CA . HIS A 1 99 ? 0.153 4.476 -0.374 1.00 96.19 99 HIS A CA 1
ATOM 776 C C . HIS A 1 99 ? 1.071 3.887 0.706 1.00 96.19 99 HIS A C 1
ATOM 778 O O . HIS A 1 99 ? 2.151 4.428 0.931 1.00 96.19 99 HIS A O 1
ATOM 784 N N . GLU A 1 100 ? 0.683 2.777 1.339 1.00 95.50 100 GLU A N 1
ATOM 785 C CA . GLU A 1 100 ? 1.503 2.084 2.337 1.00 95.50 100 GLU A CA 1
ATOM 786 C C . GLU A 1 100 ? 2.750 1.505 1.671 1.00 95.50 100 GLU A C 1
ATOM 788 O O . GLU A 1 100 ? 3.848 1.658 2.196 1.00 95.50 100 GLU A O 1
ATOM 793 N N . VAL A 1 101 ? 2.603 0.926 0.473 1.00 95.81 101 VAL A N 1
ATOM 794 C CA . VAL A 1 101 ? 3.734 0.409 -0.314 1.00 95.81 101 VAL A CA 1
ATOM 795 C C . VAL A 1 101 ? 4.690 1.529 -0.710 1.00 95.81 101 VAL A C 1
ATOM 797 O O . VAL A 1 101 ? 5.899 1.393 -0.536 1.00 95.81 101 VAL A O 1
ATOM 800 N N . ILE A 1 102 ? 4.163 2.650 -1.210 1.00 96.38 102 ILE A N 1
ATOM 801 C CA . ILE A 1 102 ? 4.986 3.806 -1.598 1.00 96.38 102 ILE A CA 1
ATOM 802 C C . ILE A 1 102 ? 5.704 4.390 -0.379 1.00 96.38 102 ILE A C 1
ATOM 804 O O . ILE A 1 102 ? 6.896 4.683 -0.452 1.00 96.38 102 ILE A O 1
ATOM 808 N N . THR A 1 103 ? 4.999 4.527 0.745 1.00 96.31 103 THR A N 1
ATOM 809 C CA . THR A 1 103 ? 5.574 5.033 1.997 1.00 96.31 103 THR A CA 1
ATOM 810 C C . THR A 1 103 ? 6.675 4.106 2.489 1.00 96.31 103 THR A C 1
ATOM 812 O O . THR A 1 103 ? 7.782 4.568 2.736 1.00 96.31 103 THR A O 1
ATOM 815 N N . ALA A 1 104 ? 6.416 2.799 2.550 1.00 93.75 104 ALA A N 1
ATOM 816 C CA . ALA A 1 104 ? 7.399 1.808 2.970 1.00 93.75 104 ALA A CA 1
ATOM 817 C C . ALA A 1 104 ? 8.634 1.801 2.059 1.00 93.75 104 ALA A C 1
ATOM 819 O O . ALA A 1 104 ? 9.757 1.767 2.556 1.00 93.75 104 ALA A O 1
ATOM 820 N N . PHE A 1 105 ? 8.440 1.894 0.739 1.00 94.56 105 PHE A N 1
ATOM 821 C CA . PHE A 1 105 ? 9.533 2.002 -0.225 1.00 94.56 105 PHE A CA 1
ATOM 822 C C . PHE A 1 105 ? 10.372 3.258 0.023 1.00 94.56 105 PHE A C 1
ATOM 824 O O . PHE A 1 105 ? 11.591 3.166 0.150 1.00 94.56 105 PHE A O 1
ATOM 831 N N . TYR A 1 106 ? 9.731 4.423 0.144 1.00 95.81 106 TYR A N 1
ATOM 832 C CA . TYR A 1 106 ? 10.426 5.681 0.406 1.00 95.81 106 TYR A CA 1
ATOM 833 C C . TYR A 1 106 ? 11.193 5.627 1.732 1.00 95.81 106 TYR A C 1
ATOM 835 O O . TYR A 1 106 ? 12.394 5.880 1.754 1.00 95.81 106 TYR A O 1
ATOM 843 N N . THR A 1 107 ? 10.542 5.194 2.813 1.00 93.56 107 THR A N 1
ATOM 844 C CA . THR A 1 107 ? 11.167 5.006 4.126 1.00 93.56 107 THR A CA 1
ATOM 845 C C . THR A 1 107 ? 12.372 4.072 4.049 1.00 93.56 107 THR A C 1
ATOM 847 O O . THR A 1 107 ? 13.427 4.416 4.569 1.00 93.56 107 THR A O 1
ATOM 850 N N . ALA A 1 108 ? 12.276 2.941 3.348 1.00 91.69 108 ALA A N 1
ATOM 851 C CA . ALA A 1 108 ? 13.393 2.006 3.198 1.00 91.69 108 ALA A CA 1
ATOM 852 C C . ALA A 1 108 ? 14.592 2.599 2.424 1.00 91.69 108 ALA A C 1
ATOM 854 O O . ALA A 1 108 ? 15.724 2.130 2.572 1.00 91.69 108 ALA A O 1
ATOM 855 N N . PHE A 1 109 ? 14.361 3.632 1.608 1.00 94.12 109 PHE A N 1
ATOM 856 C CA . PHE A 1 109 ? 15.406 4.380 0.907 1.00 94.12 109 PHE A CA 1
ATOM 857 C C . PHE A 1 109 ? 15.952 5.578 1.686 1.00 94.12 109 PHE A C 1
ATOM 859 O O . PHE A 1 109 ? 17.099 5.946 1.441 1.00 94.12 109 PHE A O 1
ATOM 866 N N . THR A 1 110 ? 15.156 6.205 2.559 1.00 93.19 110 THR A N 1
ATOM 867 C CA . THR A 1 110 ? 15.492 7.498 3.191 1.00 93.19 110 THR A CA 1
ATOM 868 C C . THR A 1 110 ? 15.710 7.442 4.701 1.00 93.19 110 THR A C 1
ATOM 870 O O . THR A 1 110 ? 16.204 8.410 5.277 1.00 93.19 110 THR A O 1
ATOM 873 N N . THR A 1 111 ? 15.346 6.344 5.357 1.00 91.94 111 THR A N 1
ATOM 874 C CA . THR A 1 111 ? 15.408 6.204 6.814 1.00 91.94 111 THR A CA 1
ATOM 875 C C . THR A 1 111 ? 16.413 5.118 7.203 1.00 91.94 111 THR A C 1
ATOM 877 O O . THR A 1 111 ? 16.394 4.045 6.598 1.00 91.94 111 THR A O 1
ATOM 880 N N . PRO A 1 112 ? 17.274 5.362 8.215 1.00 90.25 112 PRO A N 1
ATOM 881 C CA . PRO A 1 112 ? 18.222 4.357 8.669 1.00 90.25 112 PRO A CA 1
ATOM 882 C C . PRO A 1 112 ? 17.497 3.098 9.164 1.00 90.25 112 PRO A C 1
ATOM 884 O O . PRO A 1 112 ? 16.446 3.207 9.808 1.00 90.25 112 PRO A O 1
ATOM 887 N N . PRO A 1 113 ? 18.047 1.906 8.880 1.00 90.31 113 PRO A N 1
ATOM 888 C CA . PRO A 1 113 ? 17.449 0.653 9.304 1.00 90.31 113 PRO A CA 1
ATOM 889 C C . PRO A 1 113 ? 17.389 0.571 10.832 1.00 90.31 113 PRO A C 1
ATOM 891 O O . PRO A 1 113 ? 18.284 1.027 11.540 1.00 90.31 113 PRO A O 1
ATOM 894 N N . GLN A 1 114 ? 16.311 -0.021 11.348 1.00 86.56 114 GLN A N 1
ATOM 895 C CA . GLN A 1 114 ? 16.087 -0.124 12.795 1.00 86.56 114 GLN A CA 1
ATOM 896 C C . GLN A 1 114 ? 17.050 -1.106 13.475 1.00 86.56 114 GLN A C 1
ATOM 898 O O . GLN A 1 114 ? 17.368 -0.958 14.654 1.00 86.56 114 GLN A O 1
ATOM 903 N N . SER A 1 115 ? 17.513 -2.119 12.744 1.00 84.62 115 SER A N 1
ATOM 904 C CA . SER A 1 115 ? 18.507 -3.075 13.221 1.00 84.62 115 SER A CA 1
ATOM 905 C C . SER A 1 115 ? 19.917 -2.515 13.057 1.00 84.62 115 SER A C 1
ATOM 907 O O . SER A 1 115 ? 20.248 -1.976 12.004 1.00 84.62 115 SER A O 1
ATOM 909 N N . ARG A 1 116 ? 20.771 -2.719 14.070 1.00 78.50 116 ARG A N 1
ATOM 910 C CA . ARG A 1 116 ? 22.190 -2.314 14.048 1.00 78.50 116 ARG A CA 1
ATOM 911 C C . ARG A 1 116 ? 22.954 -2.835 12.828 1.00 78.50 116 ARG A C 1
ATOM 913 O O . ARG A 1 116 ? 23.777 -2.110 12.290 1.00 78.50 116 ARG A O 1
ATOM 920 N N . ASP A 1 117 ? 22.629 -4.050 12.397 1.00 85.31 117 ASP A N 1
ATOM 921 C CA . ASP A 1 117 ? 23.236 -4.714 11.238 1.00 85.31 117 ASP A CA 1
ATOM 922 C C . ASP A 1 117 ? 22.351 -4.625 9.981 1.00 85.31 117 ASP A C 1
ATOM 924 O O . ASP A 1 117 ? 22.551 -5.354 9.010 1.00 85.31 117 ASP A O 1
ATOM 928 N N . GLY A 1 118 ? 21.315 -3.780 10.006 1.00 84.25 118 GLY A N 1
ATOM 929 C CA . GLY A 1 118 ? 20.435 -3.603 8.858 1.00 84.25 118 GLY A CA 1
ATOM 930 C C . GLY A 1 118 ? 21.121 -2.825 7.745 1.00 84.25 118 GLY A C 1
ATOM 931 O O . GLY A 1 118 ? 21.898 -1.912 8.003 1.00 84.25 118 GLY A O 1
ATOM 932 N N . GLN A 1 119 ? 20.789 -3.171 6.506 1.00 87.88 119 GLN A N 1
ATOM 933 C CA . GLN A 1 119 ? 21.209 -2.431 5.320 1.00 87.88 119 GLN A CA 1
ATOM 934 C C . GLN A 1 119 ? 20.069 -1.545 4.832 1.00 87.88 119 GLN A C 1
ATOM 936 O O . GLN A 1 119 ? 18.890 -1.893 4.968 1.00 87.88 119 GLN A O 1
ATOM 941 N N . TRP A 1 120 ? 20.415 -0.419 4.218 1.00 93.06 120 TRP A N 1
ATOM 942 C CA . TRP A 1 120 ? 19.441 0.374 3.478 1.00 93.06 120 TRP A CA 1
ATOM 943 C C . TRP A 1 120 ? 18.949 -0.390 2.243 1.00 93.06 120 TRP A C 1
ATOM 945 O O . TRP A 1 120 ? 19.631 -1.274 1.707 1.00 93.06 120 TRP A O 1
ATOM 955 N N . LEU A 1 121 ? 17.779 -0.015 1.718 1.00 93.31 121 LEU A N 1
ATOM 956 C CA . LEU A 1 121 ? 17.271 -0.654 0.503 1.00 93.31 121 LEU A CA 1
ATOM 957 C C . LEU A 1 121 ? 18.214 -0.427 -0.688 1.00 93.31 121 LEU A C 1
ATOM 959 O O . LEU A 1 121 ? 18.500 -1.355 -1.434 1.00 93.31 121 LEU A O 1
ATOM 963 N N . HIS A 1 122 ? 18.778 0.770 -0.837 1.00 92.44 122 HIS A N 1
ATOM 964 C CA . HIS A 1 122 ? 19.723 1.040 -1.922 1.00 92.44 122 HIS A C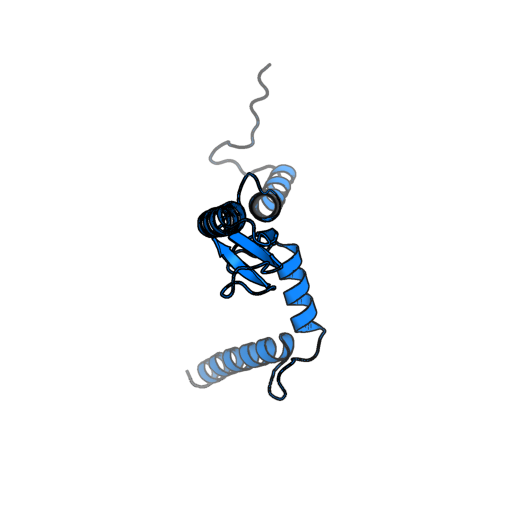A 1
ATOM 965 C C . HIS A 1 122 ? 21.049 0.272 -1.775 1.00 92.44 122 HIS A C 1
ATOM 967 O O . HIS A 1 122 ? 21.617 -0.135 -2.785 1.00 92.44 122 HIS A O 1
ATOM 973 N N . GLU A 1 123 ? 21.523 0.027 -0.549 1.00 93.69 123 GLU A N 1
ATOM 974 C CA . GLU A 1 123 ? 22.736 -0.764 -0.294 1.00 93.69 123 GLU A CA 1
ATOM 975 C C . GLU A 1 123 ? 22.532 -2.230 -0.672 1.00 93.69 123 GLU A C 1
ATOM 977 O O . GLU A 1 123 ? 23.348 -2.801 -1.395 1.00 93.69 123 GLU A O 1
ATOM 982 N N . SER A 1 124 ? 21.416 -2.827 -0.246 1.00 93.38 124 SER A N 1
ATOM 983 C CA . SER A 1 124 ? 21.095 -4.220 -0.583 1.00 93.38 124 SER A CA 1
ATOM 984 C C . SER A 1 124 ? 20.882 -4.415 -2.092 1.00 93.38 124 SER A C 1
ATOM 986 O O . SER A 1 124 ? 21.348 -5.404 -2.672 1.00 93.38 124 SER A O 1
ATOM 988 N N . L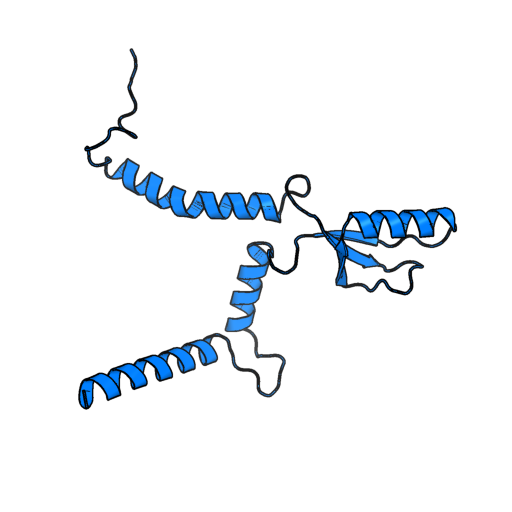EU A 1 125 ? 20.253 -3.441 -2.760 1.00 95.06 125 LEU A N 1
ATOM 989 C CA . LEU A 1 125 ? 20.120 -3.420 -4.218 1.00 95.06 125 LEU A CA 1
ATOM 990 C C . LEU A 1 125 ? 21.483 -3.321 -4.907 1.00 95.06 125 LEU A C 1
ATOM 992 O O . LEU A 1 125 ? 21.761 -4.089 -5.828 1.00 95.06 125 LEU A O 1
ATOM 996 N N . TRP A 1 126 ? 22.348 -2.415 -4.450 1.00 96.25 126 TRP A N 1
ATOM 997 C CA . TRP A 1 126 ? 23.687 -2.258 -5.010 1.00 96.25 126 TRP A CA 1
ATOM 998 C C . TRP A 1 126 ? 24.529 -3.523 -4.835 1.00 96.25 126 TRP A C 1
ATOM 1000 O O . TRP A 1 126 ? 25.149 -3.988 -5.791 1.00 96.25 126 TRP A O 1
ATOM 1010 N N . HIS A 1 127 ? 24.483 -4.134 -3.652 1.00 96.06 127 HIS A N 1
ATOM 1011 C CA . HIS A 1 127 ? 25.166 -5.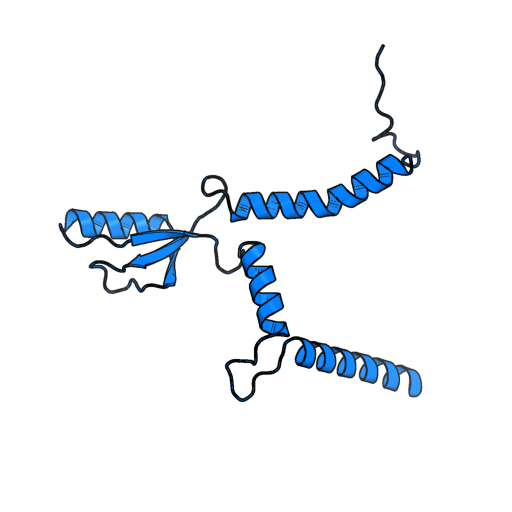393 -3.374 1.00 96.06 127 HIS A CA 1
ATOM 1012 C C . HIS A 1 127 ? 24.711 -6.511 -4.323 1.00 96.06 127 HIS A C 1
ATOM 1014 O O . HIS A 1 127 ? 25.534 -7.216 -4.911 1.00 96.06 127 HIS A O 1
ATOM 1020 N N . SER A 1 128 ? 23.400 -6.620 -4.549 1.00 96.69 128 SER A N 1
ATOM 1021 C CA . SER A 1 128 ? 22.829 -7.594 -5.485 1.00 96.69 128 SER A CA 1
ATOM 1022 C C . SER A 1 128 ? 23.308 -7.356 -6.923 1.00 96.69 128 SER A C 1
ATOM 1024 O O . SER A 1 128 ? 23.702 -8.300 -7.610 1.00 96.69 128 SER A O 1
ATOM 1026 N N . ILE A 1 129 ? 23.338 -6.094 -7.370 1.00 97.62 129 ILE A N 1
ATOM 1027 C CA . ILE A 1 129 ? 23.855 -5.712 -8.694 1.00 97.62 129 ILE A CA 1
ATOM 1028 C C . ILE A 1 129 ? 25.325 -6.116 -8.839 1.00 97.62 129 ILE A C 1
ATOM 1030 O O . ILE A 1 129 ? 25.697 -6.672 -9.872 1.00 97.62 129 ILE A O 1
ATOM 1034 N N . GLN A 1 130 ? 26.152 -5.887 -7.817 1.00 97.94 130 GLN A N 1
ATOM 1035 C CA . GLN A 1 130 ? 27.567 -6.262 -7.841 1.00 97.94 130 GLN A CA 1
ATOM 1036 C C . GLN A 1 130 ? 27.762 -7.774 -7.984 1.00 97.94 130 GLN A C 1
ATOM 1038 O O . GLN A 1 130 ? 28.567 -8.197 -8.812 1.00 97.94 130 GLN A O 1
ATOM 1043 N N . ILE A 1 131 ? 27.021 -8.588 -7.222 1.00 97.62 131 ILE A N 1
ATOM 1044 C CA . ILE A 1 131 ? 27.104 -10.056 -7.308 1.00 97.62 131 ILE A CA 1
ATOM 1045 C C . ILE A 1 131 ? 26.784 -10.527 -8.728 1.00 97.62 131 ILE A C 1
ATOM 1047 O O . ILE A 1 131 ? 27.548 -11.294 -9.318 1.00 97.62 131 ILE A O 1
ATOM 1051 N N . ILE A 1 132 ? 25.673 -10.044 -9.289 1.00 97.75 132 ILE A N 1
ATOM 1052 C CA . ILE A 1 132 ? 25.233 -10.411 -10.637 1.00 97.75 132 ILE A CA 1
ATOM 1053 C C . ILE A 1 132 ? 26.275 -9.970 -11.669 1.00 97.75 132 ILE A C 1
ATOM 1055 O O . ILE A 1 132 ? 26.696 -10.772 -12.503 1.00 97.75 132 ILE A O 1
ATOM 1059 N N . PHE A 1 133 ? 26.723 -8.715 -11.588 1.00 98.12 133 PHE A N 1
ATOM 1060 C CA . PHE A 1 133 ? 27.719 -8.153 -12.494 1.00 98.12 133 PHE A CA 1
ATOM 1061 C C . PHE A 1 133 ? 29.000 -8.988 -12.512 1.00 98.12 133 PHE A C 1
ATOM 1063 O O . PHE A 1 133 ? 29.432 -9.412 -13.582 1.00 98.12 133 PHE A O 1
ATOM 1070 N N . TRP A 1 134 ? 29.586 -9.269 -11.346 1.00 98.12 134 TRP A N 1
ATOM 1071 C CA . TRP A 1 134 ? 30.834 -10.027 -11.265 1.00 98.12 134 TRP A CA 1
ATOM 1072 C C . TRP A 1 134 ? 30.664 -11.482 -11.696 1.00 98.12 134 TRP A C 1
ATOM 1074 O O . TRP A 1 134 ? 31.553 -12.013 -12.362 1.00 98.12 134 TRP A O 1
ATOM 1084 N N . GLY A 1 135 ? 29.520 -12.104 -11.396 1.00 97.31 135 GLY A N 1
ATOM 1085 C CA . GLY A 1 135 ? 29.199 -13.446 -11.881 1.00 97.31 135 GLY A CA 1
ATOM 1086 C C . GLY A 1 135 ? 29.226 -13.529 -13.409 1.00 97.31 135 GLY A C 1
ATOM 1087 O O . GLY A 1 135 ? 29.895 -14.398 -13.971 1.00 97.31 135 GLY A O 1
ATOM 1088 N N . PHE A 1 136 ? 28.570 -12.586 -14.092 1.00 97.44 136 PHE A N 1
ATOM 1089 C CA . PHE A 1 136 ? 28.595 -12.519 -15.556 1.00 97.44 136 PHE A CA 1
ATOM 1090 C C . PHE A 1 136 ? 29.957 -12.101 -16.113 1.00 97.44 136 PHE A C 1
ATOM 1092 O O . PHE A 1 136 ? 30.410 -12.674 -17.101 1.00 97.44 136 PHE A O 1
ATOM 1099 N N . PHE A 1 137 ? 30.623 -11.131 -15.488 1.00 98.06 137 PHE A N 1
ATOM 1100 C CA . PHE A 1 137 ? 31.909 -10.618 -15.952 1.00 98.06 137 PHE A CA 1
ATOM 1101 C C . PHE A 1 137 ? 32.998 -11.696 -15.933 1.00 98.06 137 PHE A C 1
ATOM 1103 O O . PHE A 1 137 ? 33.675 -11.902 -16.936 1.00 98.06 137 PHE A O 1
ATOM 1110 N N . ILE A 1 138 ? 33.131 -12.429 -14.824 1.00 97.31 138 ILE A N 1
ATOM 1111 C CA . ILE A 1 138 ? 34.111 -13.516 -14.698 1.00 97.31 138 ILE A CA 1
ATOM 1112 C C . ILE A 1 138 ? 33.777 -14.653 -15.670 1.00 97.31 138 ILE A C 1
ATOM 1114 O O . ILE A 1 138 ? 34.672 -15.154 -16.349 1.00 97.31 138 ILE A O 1
ATOM 1118 N N . SER A 1 139 ? 32.494 -15.016 -15.783 1.00 96.75 139 SER A N 1
ATOM 1119 C CA . SER A 1 139 ? 32.028 -16.022 -16.746 1.00 96.75 139 SER A CA 1
ATOM 1120 C C . SER A 1 139 ? 32.396 -15.643 -18.184 1.00 96.75 139 SER A C 1
ATOM 1122 O O . SER A 1 139 ? 32.923 -16.469 -18.914 1.00 96.75 139 SER A O 1
ATOM 1124 N N . SER A 1 140 ? 32.223 -14.376 -18.570 1.00 96.50 140 SER A N 1
ATOM 1125 C CA . SER A 1 140 ? 32.579 -13.893 -19.909 1.00 96.50 140 SER A CA 1
ATOM 1126 C C . SER A 1 140 ? 34.087 -13.791 -20.166 1.00 96.50 140 SER A C 1
ATOM 1128 O O . SER A 1 140 ? 34.479 -13.706 -21.327 1.00 96.50 140 SER A O 1
ATOM 1130 N N . LEU A 1 141 ? 34.920 -13.706 -19.124 1.00 97.25 141 LEU A N 1
ATOM 1131 C CA . LEU A 1 141 ? 36.378 -13.627 -19.270 1.00 97.25 141 LEU A CA 1
ATOM 1132 C C . LEU A 1 141 ? 37.039 -15.001 -19.387 1.00 97.25 141 LEU A C 1
ATOM 1134 O O . LEU A 1 141 ? 38.073 -15.120 -20.039 1.00 97.25 141 LEU A O 1
ATOM 1138 N N . ILE A 1 142 ? 36.496 -15.997 -18.685 1.00 95.88 142 ILE A N 1
ATOM 1139 C CA . ILE A 1 142 ? 37.087 -17.337 -18.575 1.00 95.88 142 ILE A CA 1
ATOM 1140 C C . ILE A 1 142 ? 36.368 -18.347 -19.484 1.00 95.88 142 ILE A C 1
ATOM 1142 O O . ILE A 1 142 ? 36.990 -19.325 -19.901 1.00 95.88 142 ILE A O 1
ATOM 1146 N N . GLY A 1 143 ? 35.073 -18.136 -19.741 1.00 76.38 143 GLY A N 1
ATOM 1147 C CA . GLY A 1 143 ? 34.221 -18.999 -20.563 1.00 76.38 143 GLY A CA 1
ATOM 1148 C C . GLY A 1 143 ? 34.374 -18.814 -22.064 1.00 76.38 143 GLY A C 1
ATOM 1149 O O . GLY A 1 143 ? 34.996 -17.824 -22.505 1.00 76.38 143 GLY A O 1
#

=== Feature glossary ===
Reading guide. The protein is described through the following features:

Foldseek 3Di. A 3Di character summarizes, for each residue, the relative orientation of the Cα frame of its nearest spatial neighbor. Because it encodes fold topology rather than chemistry, 3Di alignments detect remote structural similarity that sequence alignment misses.

Contact-map, Ramachandran, and PAE plots. Plot images: a contact map (which residues are close in 3D, as an N×N binary image), a Ramachandran scatter (backbone torsion angles, revealing secondary-structure composition at a glance), and — for AlphaFold structures — a PAE heatmap (pairwise prediction confidence).

Radius of gyration, Cα contacts, bounding box. Radius of gyration (Rg) is the root-mean-square distance of Cα atoms from their centroid — a single number for overall size and compactness. A globular domain of N residues has Rg ≈ 2.2·N^0.38 Å; an extended or disordered chain has a much larger Rg. The Cα contact count is the number of residue pairs whose Cα atoms are within 8 Å and are more than four positions apart in sequence — a standard proxy for tertiary packing density. The bounding box is the smallest axis-aligned box enclosing all Cα atoms.

Secondary structure (8-state, DSSP). Eight-state secondary structure (DSSP): H is the canonical α-helix, G the tighter 3₁₀-helix, I the wider π-helix; E/B are β-structure, T and S are turns and bends, and '-' is everything else. DSSP derives these from the pattern of main-chain N–H···O=C hydrogen bonds, not from the sequence.

B-factor. B-factor (Debye–Waller factor) reflects atomic displacement in the crystal lattice. It is an experimental observable (units Å²), not a prediction; low values mean the atom is pinned down, high values mean it moves or is heterogeneous across the crystal.

pLDDT. pLDDT is the predicted lDDT-Cα score: AlphaFold's confidence that the local environment of each residue (all inter-atomic distances within 15 Å) is correctly placed. It is a per-residue number between 0 and 100, with higher meaning more reliable.

Nearest PDB structures. Nearest PDB neighbors are the top structural matches found by Foldseek when searching this structure against the entire Protein Data Bank. Each hit reports a TM-score (0 to 1; >0.5 almost always implies the same fold) and an E-value. These are *structural* homologs — they may share no detectable sequence similarity.

Solvent-accessible surface area. Accessible surface area quantifies burial. A residue with SASA near zero is packed into the hydrophobic core; one with SASA >100 Å² sits on the surface. Computed here via the Shrake–Rupley numerical algorithm with a 1.4 Å probe.

Rendered structure images. Structure images are PyMOL renders from six orthogonal camera directions. Cartoon representation draws helices as coils and strands as arrows; sticks shows the backbone as bonds; surface shows the solvent-excluded envelope. Rainbow coloring maps sequence position to hue (blue→red, N→C); chain coloring assigns a distinct color per polypeptide.

Backbone torsions (φ/ψ). φ (phi) and ψ (psi) are the two rotatable backbone dihedrals per residue: φ is the C(i-1)–N–Cα–C torsion, ψ is the N–Cα–C–N(i+1) torsion, both in degrees on (−180°, 180°]. α-helical residues cluster near (−60°, −45°); β-strand residues near (−120°, +130°). A Ramachandran plot is simply a scatter of (φ, ψ) for every residue.

Predicted aligned error. Predicted Aligned Error (PAE) is an AlphaFold confidence matrix: entry (i, j) is the expected error in the position of residue j, in ångströms, when the prediction is superimposed on the true structure at residue i. Low PAE within a block of residues means that block is internally rigid and well-predicted; high PAE between two blocks means their relative placement is uncertain even if each block individually is confident.

mmCIF coordinates. Structure coordinates are given as an mmCIF _atom_site loop: one row per atom with element, residue name, chain id, sequence number, and x/y/z position in Å. Only the four main-chain atoms per residue are included here; side chains are omitted to keep the record compact.

InterPro / GO / CATH / organism. Database cross-references. InterPro integrates a dozen domain/family signature databases into unified entries with residue-range hits. GO terms attach function/process/location labels with evidence codes. CATH codes position the fold in a four-level structural taxonomy. Organism is the NCBI-taxonomy species name.

Secondary structure (3-state, P-SEA). SS3 is a coarse helix/strand/coil call (letters a/b/c) made by the P-SEA algorithm from inter-Cα distances and dihedrals. It is less detailed than DSSP but needs only Cα positions.

Sequence. Sequence gives the chain of amino acids in standard one-letter code (A=alanine, C=cysteine, …, Y=tyrosine), read N→C. It is the only feature that is directly encoded by the gene; all structural features are derived from the folded form of this sequence.